Protein AF-A0A9E4IM64-F1 (afdb_monomer)

Mean predicted aligned error: 8.78 Å

Structure (mmCIF, N/CA/C/O backbone):
data_AF-A0A9E4IM64-F1
#
_entry.id   AF-A0A9E4IM64-F1
#
loop_
_atom_site.group_PDB
_atom_site.id
_atom_site.type_symbol
_atom_site.label_atom_id
_atom_site.label_alt_id
_atom_site.label_comp_id
_atom_site.label_asym_id
_atom_site.label_entity_id
_atom_site.label_seq_id
_atom_site.pdbx_PDB_ins_code
_atom_site.Cartn_x
_atom_site.Cartn_y
_atom_site.Cartn_z
_atom_site.occupancy
_atom_site.B_iso_or_equiv
_atom_site.auth_seq_id
_atom_site.auth_comp_id
_atom_site.auth_asym_id
_atom_site.auth_atom_id
_atom_site.pdbx_PDB_model_num
ATOM 1 N N . SER A 1 1 ? 4.436 10.855 -19.119 1.00 51.12 1 SER A N 1
ATOM 2 C CA . SER A 1 1 ? 3.684 11.182 -17.888 1.00 51.12 1 SER A CA 1
ATOM 3 C C . SER A 1 1 ? 2.720 10.049 -17.574 1.00 51.12 1 SER A C 1
ATOM 5 O O . SER A 1 1 ? 1.922 9.712 -18.440 1.00 51.12 1 SER A O 1
ATOM 7 N N . VAL A 1 2 ? 2.860 9.403 -16.414 1.00 60.47 2 VAL A N 1
ATOM 8 C CA . VAL A 1 2 ? 2.026 8.272 -15.949 1.00 60.47 2 VAL A CA 1
ATOM 9 C C . VAL A 1 2 ? 0.592 8.733 -15.660 1.00 60.47 2 VAL A C 1
ATOM 11 O O . VAL A 1 2 ? 0.391 9.881 -15.260 1.00 60.47 2 VAL A O 1
ATOM 14 N N . ASP A 1 3 ? -0.397 7.858 -15.875 1.00 62.19 3 ASP A N 1
ATOM 15 C CA . ASP A 1 3 ? -1.808 8.164 -15.617 1.00 62.19 3 ASP A CA 1
ATOM 16 C C . ASP A 1 3 ? -2.026 8.452 -14.136 1.00 62.19 3 ASP A C 1
ATOM 18 O O . ASP A 1 3 ? -1.949 7.570 -13.280 1.00 62.19 3 ASP A O 1
ATOM 22 N N . ARG A 1 4 ? -2.291 9.717 -13.818 1.00 58.44 4 ARG A N 1
ATOM 23 C CA . ARG A 1 4 ? -2.541 10.124 -12.442 1.00 58.44 4 ARG A CA 1
ATOM 24 C C . ARG A 1 4 ? -3.979 9.767 -12.049 1.00 58.44 4 ARG A C 1
ATOM 26 O O . ARG A 1 4 ? -4.926 9.910 -12.829 1.00 58.44 4 ARG A O 1
ATOM 33 N N . ASN A 1 5 ? -4.149 9.312 -10.811 1.00 57.41 5 ASN A N 1
ATOM 34 C CA . ASN A 1 5 ? -5.466 9.027 -10.229 1.00 57.41 5 ASN A CA 1
ATOM 35 C C . ASN A 1 5 ? -6.180 10.281 -9.693 1.00 57.41 5 ASN A C 1
ATOM 37 O O . ASN A 1 5 ? -7.335 10.195 -9.286 1.00 57.41 5 ASN A O 1
ATOM 41 N N . ASP A 1 6 ? -5.523 11.445 -9.719 1.00 52.38 6 ASP A N 1
ATOM 42 C CA . ASP A 1 6 ? -6.048 12.730 -9.236 1.00 52.38 6 ASP A CA 1
ATOM 43 C C . ASP A 1 6 ? -6.967 13.445 -10.234 1.00 52.38 6 ASP A C 1
ATOM 45 O O . ASP A 1 6 ? -7.518 14.501 -9.921 1.00 52.38 6 ASP A O 1
ATOM 49 N N . VAL A 1 7 ? -7.184 12.864 -11.415 1.00 48.41 7 VAL A N 1
ATOM 50 C CA . VAL A 1 7 ? -8.073 13.429 -12.430 1.00 48.41 7 VAL A CA 1
ATOM 51 C C . VAL A 1 7 ? -9.535 13.138 -12.072 1.00 48.41 7 VAL A C 1
ATOM 53 O O . VAL A 1 7 ? -10.231 12.346 -12.706 1.00 48.41 7 VAL A O 1
ATOM 56 N N . VAL A 1 8 ? -10.008 13.787 -11.009 1.00 45.78 8 VAL A N 1
ATOM 57 C CA . VAL A 1 8 ? -11.424 13.872 -10.656 1.00 45.78 8 VAL A CA 1
ATOM 58 C C . VAL A 1 8 ? -12.091 14.798 -11.673 1.00 45.78 8 VAL A C 1
ATOM 60 O O . VAL A 1 8 ? -11.890 16.008 -11.644 1.00 45.78 8 VAL A O 1
ATOM 63 N N . GLY A 1 9 ? -12.876 14.229 -12.591 1.00 47.03 9 GLY A N 1
ATOM 64 C CA . GLY A 1 9 ? -13.734 14.993 -13.506 1.00 47.03 9 GLY A CA 1
ATOM 65 C C . GLY A 1 9 ? -13.312 15.056 -14.979 1.00 47.03 9 GLY A C 1
ATOM 66 O O . GLY A 1 9 ? -14.052 15.651 -15.752 1.00 47.03 9 GLY A O 1
ATOM 67 N N . ALA A 1 10 ? -12.208 14.424 -15.401 1.00 51.12 10 ALA A N 1
ATOM 68 C CA . ALA A 1 10 ? -11.881 14.257 -16.835 1.00 51.12 10 ALA A CA 1
ATOM 69 C C . ALA A 1 10 ? -12.178 12.841 -17.365 1.00 51.12 10 ALA A C 1
ATOM 71 O O . ALA A 1 10 ? -11.603 12.394 -18.355 1.00 51.12 10 ALA A O 1
ATOM 72 N N . CYS A 1 11 ? -13.052 12.114 -16.673 1.00 58.81 11 CYS A N 1
ATOM 73 C CA . CYS A 1 11 ? -13.560 10.830 -17.129 1.00 58.81 11 CYS A CA 1
ATOM 7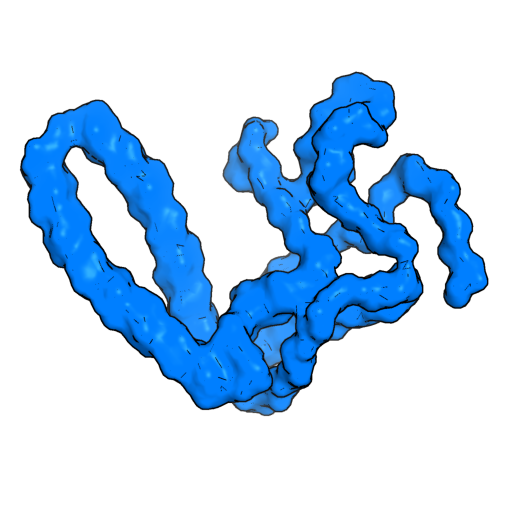4 C C . CYS A 1 11 ? -14.663 11.108 -18.144 1.00 58.81 11 CYS A C 1
ATOM 76 O O . CYS A 1 11 ? -15.688 11.698 -17.801 1.00 58.81 11 CYS A O 1
ATOM 78 N N . ASP A 1 12 ? -14.398 10.770 -19.400 1.00 45.72 12 ASP A N 1
ATOM 7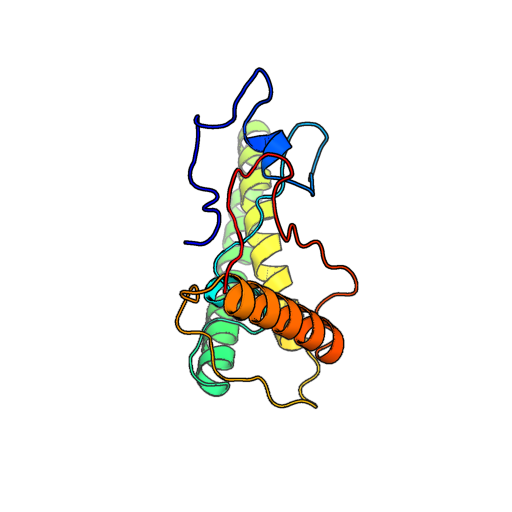9 C CA . ASP A 1 12 ? -15.296 11.076 -20.504 1.00 45.72 12 ASP A CA 1
ATOM 80 C C . ASP A 1 12 ? -16.567 10.206 -20.451 1.00 45.72 12 ASP A C 1
ATOM 82 O O . ASP A 1 12 ? -16.531 9.048 -20.035 1.00 45.72 12 ASP A O 1
ATOM 86 N N . HIS A 1 13 ? -17.692 10.785 -20.873 1.00 46.22 13 HIS A N 1
ATOM 87 C CA . HIS A 1 13 ? -18.990 10.138 -21.109 1.00 46.22 13 HIS A CA 1
ATOM 88 C C . HIS A 1 13 ? -19.566 9.216 -20.002 1.00 46.22 13 HIS A C 1
ATOM 90 O O . HIS A 1 13 ? -19.565 7.992 -20.103 1.00 46.22 13 HIS A O 1
ATOM 96 N N . GLY A 1 14 ? -20.224 9.806 -18.996 1.00 48.97 14 GLY A N 1
ATOM 97 C CA . GLY A 1 14 ? -21.342 9.160 -18.278 1.00 48.97 14 GLY A CA 1
ATOM 98 C C . GLY A 1 14 ? -21.004 8.113 -17.205 1.00 48.97 14 GLY A C 1
ATOM 99 O O . GLY A 1 14 ? -21.913 7.686 -16.493 1.00 48.97 14 GLY A O 1
ATOM 100 N N . TYR A 1 15 ? -19.733 7.748 -17.023 1.00 55.41 15 TYR A N 1
ATOM 101 C CA . TYR A 1 15 ? -19.276 6.896 -15.920 1.00 55.41 15 TYR A CA 1
ATOM 102 C C . TYR A 1 15 ? -18.542 7.719 -14.855 1.00 55.41 15 TYR A C 1
ATOM 104 O O . TYR A 1 15 ? -17.727 8.586 -15.163 1.00 55.41 15 TYR A O 1
ATOM 112 N N . ALA A 1 16 ? -18.809 7.449 -13.572 1.00 66.44 16 ALA A N 1
ATOM 113 C CA . ALA A 1 16 ? -18.054 8.086 -12.494 1.00 66.44 16 ALA A CA 1
ATOM 114 C C . ALA A 1 16 ? -16.581 7.644 -12.555 1.00 66.44 16 ALA A C 1
ATOM 116 O O . ALA A 1 16 ? -16.308 6.457 -12.730 1.00 66.44 16 ALA A O 1
ATOM 117 N N . CYS A 1 17 ? -15.636 8.568 -12.334 1.00 68.62 17 CYS A N 1
ATOM 118 C CA . CYS A 1 17 ? -14.191 8.289 -12.353 1.00 68.62 17 CYS A CA 1
ATOM 119 C C . CYS A 1 17 ? -13.755 7.109 -11.476 1.00 68.62 17 CYS A C 1
ATOM 121 O O . CYS A 1 17 ? -12.757 6.455 -11.764 1.00 68.62 17 CYS A O 1
ATOM 123 N N . ALA A 1 18 ? -14.530 6.800 -10.436 1.00 69.88 18 ALA A N 1
ATOM 124 C CA . ALA A 1 18 ? -14.343 5.603 -9.633 1.00 69.88 18 ALA A CA 1
ATOM 125 C C . ALA A 1 18 ? -14.339 4.314 -10.478 1.00 69.88 18 ALA A C 1
ATOM 127 O O . ALA A 1 18 ? -13.469 3.477 -10.274 1.00 69.88 18 ALA A O 1
ATOM 128 N N . TYR A 1 19 ? -15.247 4.170 -11.449 1.00 74.88 19 TYR A N 1
ATOM 129 C CA . TYR A 1 19 ? -15.379 2.963 -12.277 1.00 74.88 19 TYR A CA 1
ATOM 130 C C . TYR A 1 19 ? -14.310 2.847 -13.360 1.00 74.88 19 TYR A C 1
ATOM 132 O O . TYR A 1 19 ? -13.902 1.740 -13.688 1.00 74.88 19 TYR A O 1
ATOM 140 N N . MET A 1 20 ? -13.822 3.972 -13.885 1.00 74.69 20 MET A N 1
ATOM 141 C CA . MET A 1 20 ? -12.735 3.957 -14.868 1.00 74.69 20 MET A CA 1
ATOM 142 C C . MET A 1 20 ? -11.364 3.718 -14.231 1.00 74.69 20 MET A C 1
ATOM 144 O O . MET A 1 20 ? -10.488 3.148 -14.872 1.00 74.69 20 MET A O 1
ATOM 148 N N . ASN A 1 21 ? -11.176 4.139 -12.977 1.00 74.94 21 ASN A N 1
ATOM 149 C CA . ASN A 1 21 ? -9.862 4.134 -12.326 1.00 74.94 21 ASN A CA 1
ATOM 150 C C . ASN A 1 21 ? -9.693 2.999 -11.303 1.00 74.94 21 ASN A C 1
ATOM 152 O O . ASN A 1 21 ? -8.605 2.843 -10.751 1.00 74.94 21 ASN A O 1
ATOM 156 N N . SER A 1 22 ? -10.744 2.216 -11.028 1.00 79.56 22 SER A N 1
ATOM 157 C CA . SER A 1 22 ? -10.722 1.179 -9.986 1.00 79.56 22 SER A CA 1
ATOM 158 C C . SER A 1 22 ? -11.076 -0.195 -10.542 1.00 79.56 22 SER A C 1
ATOM 160 O O . SER A 1 22 ? -12.206 -0.438 -10.960 1.00 79.56 22 SER A O 1
ATOM 162 N N . LEU A 1 23 ? -10.120 -1.123 -10.463 1.00 84.94 23 LEU A N 1
ATOM 163 C CA . LEU A 1 23 ? -10.346 -2.548 -10.741 1.00 84.94 23 LEU A CA 1
ATOM 164 C C . LEU A 1 23 ? -10.921 -3.301 -9.534 1.00 84.94 23 LEU A C 1
ATOM 166 O O . LEU A 1 23 ? -11.539 -4.350 -9.690 1.00 84.94 23 LEU A O 1
ATOM 170 N N . SER A 1 24 ? -10.694 -2.791 -8.323 1.00 88.00 24 SER A N 1
ATOM 171 C CA . SER A 1 24 ? -11.009 -3.483 -7.074 1.00 88.00 24 SER A CA 1
ATOM 172 C C . SER A 1 24 ? -11.989 -2.675 -6.234 1.00 88.00 24 SER A C 1
ATOM 174 O O . SER A 1 24 ? -11.902 -1.452 -6.161 1.00 88.00 24 SER A O 1
ATOM 176 N N . TRP A 1 25 ? -12.922 -3.369 -5.584 1.00 89.12 25 TRP A N 1
ATOM 177 C CA . TRP A 1 25 ? -14.026 -2.769 -4.839 1.00 89.12 25 TRP A CA 1
ATOM 178 C C . TRP A 1 25 ? -14.213 -3.506 -3.514 1.00 89.12 25 TRP A C 1
ATOM 180 O O . TRP A 1 25 ? -14.284 -4.734 -3.489 1.00 89.12 25 TRP A O 1
ATOM 190 N N . LYS A 1 26 ? -14.276 -2.762 -2.405 1.00 84.81 26 LYS A N 1
ATOM 191 C CA . LYS A 1 26 ? -14.532 -3.325 -1.068 1.00 84.81 26 LYS A CA 1
ATOM 192 C C . LYS A 1 26 ? -16.000 -3.717 -0.922 1.00 84.81 26 LYS A C 1
ATOM 194 O O . LYS A 1 26 ? -16.319 -4.731 -0.311 1.00 84.81 26 LYS A O 1
ATOM 199 N N . THR A 1 27 ? -16.885 -2.900 -1.482 1.00 87.00 27 THR A N 1
ATOM 200 C CA . THR A 1 27 ? -18.328 -3.142 -1.585 1.00 87.00 27 THR A CA 1
ATOM 201 C C . THR A 1 27 ? -18.793 -2.699 -2.974 1.00 87.00 27 THR A C 1
ATOM 203 O O . THR A 1 27 ? -18.049 -1.981 -3.645 1.00 87.00 27 THR A O 1
ATOM 206 N N . PRO A 1 28 ? -20.023 -3.032 -3.408 1.00 83.56 28 PRO A N 1
ATOM 207 C CA . PRO A 1 28 ? -20.546 -2.588 -4.704 1.00 83.56 28 PRO A CA 1
ATOM 208 C C . PRO A 1 28 ? -20.519 -1.067 -4.929 1.00 83.56 28 PRO A C 1
ATOM 210 O O . PRO A 1 28 ? -20.629 -0.618 -6.063 1.00 83.56 28 PRO A O 1
ATOM 213 N N . THR A 1 29 ? -20.393 -0.273 -3.862 1.00 83.12 29 THR A N 1
ATOM 214 C CA . THR A 1 29 ? -20.395 1.195 -3.905 1.00 83.12 29 THR A CA 1
ATOM 215 C C . THR A 1 29 ? -19.117 1.828 -3.352 1.00 83.12 29 THR A C 1
ATOM 217 O O . THR A 1 29 ? -19.008 3.052 -3.347 1.00 83.12 29 THR A O 1
ATOM 220 N N . MET A 1 30 ? -18.143 1.031 -2.897 1.00 80.81 30 MET A N 1
ATOM 221 C CA . MET A 1 30 ? -16.904 1.521 -2.290 1.00 80.81 30 MET A CA 1
ATOM 222 C C . MET A 1 30 ? -15.680 1.012 -3.069 1.00 80.81 30 MET A C 1
ATOM 224 O O . MET A 1 30 ? -15.270 -0.138 -2.865 1.00 80.81 30 MET A O 1
ATOM 228 N N . PRO A 1 31 ? -15.089 1.840 -3.952 1.00 85.25 31 PRO A N 1
ATOM 229 C CA . PRO A 1 31 ? -13.898 1.461 -4.704 1.00 85.25 31 PRO A CA 1
ATOM 230 C C . PRO A 1 31 ? -12.676 1.373 -3.785 1.00 85.25 31 PRO A C 1
ATOM 232 O O . PRO A 1 31 ? -12.569 2.100 -2.795 1.00 85.25 31 PRO A O 1
ATOM 235 N N . LEU A 1 32 ? -11.736 0.496 -4.132 1.00 84.19 32 LEU A N 1
ATOM 236 C CA . LEU A 1 32 ? -10.397 0.473 -3.552 1.00 84.19 32 LEU A CA 1
ATOM 237 C C . LEU A 1 32 ? -9.457 1.237 -4.494 1.00 84.19 32 LEU A C 1
ATOM 239 O O . LEU A 1 32 ? -9.225 0.767 -5.611 1.00 84.19 32 LEU A O 1
ATOM 243 N N . PRO A 1 33 ? -8.929 2.404 -4.081 1.00 81.94 33 PRO A N 1
ATOM 244 C CA . PRO A 1 33 ? -8.066 3.199 -4.941 1.00 81.94 33 PRO A CA 1
ATOM 245 C C . PRO A 1 33 ? -6.760 2.452 -5.225 1.00 81.94 33 PRO A C 1
ATOM 247 O O . PRO A 1 33 ? -6.134 1.898 -4.319 1.00 81.94 33 PRO A O 1
ATOM 250 N N . ALA A 1 34 ? -6.351 2.446 -6.492 1.00 84.69 34 ALA A N 1
ATOM 251 C CA . ALA A 1 34 ? -5.048 1.934 -6.891 1.00 84.69 34 ALA A CA 1
ATOM 252 C C . ALA A 1 34 ? -3.941 2.926 -6.501 1.00 84.69 34 ALA A C 1
ATOM 254 O O . ALA A 1 34 ? -4.121 4.142 -6.605 1.00 84.69 34 ALA A O 1
ATOM 255 N N . GLU A 1 35 ? -2.785 2.402 -6.097 1.00 87.44 35 GLU A N 1
ATOM 256 C CA . GLU A 1 35 ? -1.581 3.201 -5.875 1.00 87.44 35 GLU A CA 1
ATOM 257 C C . GLU A 1 35 ? -0.765 3.260 -7.171 1.00 87.44 35 GLU A C 1
ATOM 259 O O . GLU A 1 35 ? -0.419 2.222 -7.735 1.00 87.44 35 GLU A O 1
ATOM 264 N N . THR A 1 36 ? -0.483 4.473 -7.646 1.00 85.75 36 THR A N 1
ATOM 265 C CA . THR A 1 36 ? 0.230 4.730 -8.910 1.00 85.75 36 THR A CA 1
ATOM 266 C C . THR A 1 36 ? 1.668 5.174 -8.691 1.00 85.75 36 THR A C 1
ATOM 268 O O . THR A 1 36 ? 2.414 5.308 -9.653 1.00 85.75 36 THR A O 1
ATOM 271 N N . ASN A 1 37 ? 2.071 5.467 -7.455 1.00 89.06 37 ASN A N 1
ATOM 272 C CA . ASN A 1 37 ? 3.441 5.829 -7.142 1.00 89.06 37 ASN A CA 1
ATOM 273 C C . ASN A 1 37 ? 4.219 4.585 -6.678 1.00 89.06 37 ASN A C 1
ATOM 275 O O . ASN A 1 37 ? 3.962 4.094 -5.573 1.00 89.06 37 ASN A O 1
ATOM 279 N N . PRO A 1 38 ? 5.212 4.102 -7.452 1.00 91.06 38 PRO A N 1
ATOM 280 C CA . PRO A 1 38 ? 5.998 2.924 -7.088 1.00 91.06 38 PRO A CA 1
ATOM 281 C C . PRO A 1 38 ? 6.666 3.041 -5.714 1.00 91.06 38 PRO A C 1
ATOM 2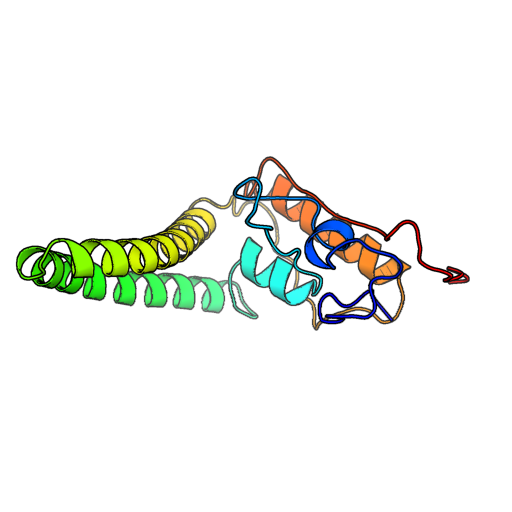83 O O . PRO A 1 38 ? 6.794 2.047 -5.002 1.00 91.06 38 PRO A O 1
ATOM 286 N N . ARG A 1 39 ? 7.028 4.261 -5.292 1.00 90.31 39 ARG A N 1
ATOM 287 C CA . ARG A 1 39 ? 7.566 4.517 -3.952 1.00 90.31 39 ARG A CA 1
ATOM 288 C C . ARG A 1 39 ? 6.570 4.138 -2.857 1.00 90.31 39 ARG A C 1
ATOM 290 O O . ARG A 1 39 ? 6.940 3.448 -1.914 1.00 90.31 39 ARG A O 1
ATOM 297 N N . PHE A 1 40 ? 5.317 4.569 -2.975 1.00 89.69 40 PHE A N 1
ATOM 298 C CA . PHE A 1 40 ? 4.293 4.265 -1.972 1.00 89.69 40 PHE A CA 1
ATOM 299 C C . PHE A 1 40 ? 3.885 2.793 -2.008 1.00 89.69 40 PHE A C 1
ATOM 301 O O . PHE A 1 40 ? 3.614 2.208 -0.960 1.00 89.69 40 PHE A O 1
ATOM 308 N N . VAL A 1 41 ? 3.914 2.156 -3.184 1.00 90.81 41 VAL A N 1
ATOM 309 C CA . VAL A 1 41 ? 3.762 0.697 -3.286 1.00 90.81 41 VAL A CA 1
ATOM 310 C C . VAL A 1 41 ? 4.871 -0.007 -2.508 1.00 90.81 41 VAL A C 1
ATOM 312 O O . VAL A 1 41 ? 4.568 -0.857 -1.673 1.00 90.81 41 VAL A O 1
ATOM 315 N N . PHE A 1 42 ? 6.132 0.375 -2.727 1.00 89.94 42 PHE A N 1
ATOM 316 C CA . PHE A 1 42 ? 7.279 -0.182 -2.012 1.00 89.94 42 PHE A CA 1
ATOM 317 C C . PHE A 1 42 ? 7.147 0.008 -0.495 1.00 89.94 42 PHE A C 1
ATOM 319 O O . PHE A 1 42 ? 7.243 -0.960 0.252 1.00 89.94 42 PHE A O 1
ATOM 326 N N . GLU A 1 43 ? 6.855 1.226 -0.034 1.00 87.69 43 GLU A N 1
ATOM 327 C CA . GLU A 1 43 ? 6.692 1.530 1.396 1.00 87.69 43 GLU A CA 1
ATOM 328 C C . GLU A 1 43 ? 5.525 0.750 2.026 1.00 87.69 43 GLU A C 1
ATOM 330 O O . GLU A 1 43 ? 5.573 0.378 3.200 1.00 87.69 43 GLU A O 1
ATOM 335 N N . ARG A 1 44 ? 4.473 0.453 1.255 1.00 86.69 44 ARG A N 1
ATOM 336 C CA . ARG A 1 44 ? 3.354 -0.376 1.716 1.00 86.69 44 ARG A CA 1
ATOM 337 C C . ARG A 1 44 ? 3.710 -1.858 1.811 1.00 86.69 44 ARG A C 1
ATOM 339 O O . ARG A 1 44 ? 3.152 -2.539 2.669 1.00 86.69 44 ARG A O 1
ATOM 346 N N . LEU A 1 45 ? 4.568 -2.352 0.919 1.00 85.62 45 LEU A N 1
ATOM 347 C CA . LEU A 1 45 ? 5.003 -3.748 0.884 1.00 85.62 45 LEU A CA 1
ATOM 348 C C . LEU A 1 45 ? 6.074 -4.031 1.941 1.00 85.62 45 LEU A C 1
ATOM 350 O O . LEU A 1 45 ? 5.933 -4.981 2.701 1.00 85.62 45 LEU A O 1
ATOM 354 N N . PHE A 1 46 ? 7.109 -3.195 2.007 1.00 83.56 46 PHE A N 1
ATOM 355 C CA . PHE A 1 46 ? 8.317 -3.462 2.791 1.00 83.56 46 PHE A CA 1
ATOM 356 C C . PHE A 1 46 ? 8.456 -2.579 4.035 1.00 83.56 46 PHE A C 1
ATOM 358 O O . PHE A 1 46 ? 9.329 -2.832 4.859 1.00 83.56 46 PHE A O 1
ATOM 365 N N . GLY A 1 47 ? 7.606 -1.564 4.195 1.00 83.12 47 GLY A N 1
ATOM 366 C CA . GLY A 1 47 ? 7.692 -0.585 5.278 1.00 83.12 47 GLY A CA 1
ATOM 367 C C . GLY A 1 47 ? 8.394 0.706 4.859 1.00 83.12 47 GLY A C 1
ATOM 368 O O . GLY A 1 47 ? 9.060 0.792 3.825 1.00 83.12 47 GLY A O 1
ATOM 369 N N . THR A 1 48 ? 8.229 1.747 5.670 1.00 81.88 48 THR A N 1
ATOM 370 C CA . THR A 1 48 ? 8.815 3.067 5.421 1.00 81.88 48 THR A CA 1
ATOM 371 C C . THR A 1 48 ? 10.269 3.090 5.868 1.00 81.88 48 THR A C 1
ATOM 373 O O . THR A 1 48 ? 10.586 2.741 7.004 1.00 81.88 48 THR A O 1
ATOM 376 N N . GLY A 1 49 ? 11.174 3.511 4.986 1.00 79.38 49 GLY A N 1
ATOM 377 C CA . GLY A 1 49 ? 12.577 3.700 5.333 1.00 79.38 49 GLY A CA 1
ATOM 378 C C . GLY A 1 49 ? 13.594 3.384 4.284 1.00 79.38 49 GLY A C 1
ATOM 379 O O . GLY A 1 49 ? 13.365 2.536 3.420 1.00 79.38 49 GLY A O 1
ATOM 380 N N . ASP A 1 50 ? 14.725 4.065 4.417 1.00 75.94 50 ASP A N 1
ATOM 381 C CA . ASP A 1 50 ? 15.809 3.970 3.453 1.00 75.94 50 ASP A CA 1
ATOM 382 C C . ASP A 1 50 ? 16.642 2.720 3.728 1.00 75.94 50 ASP A C 1
ATOM 384 O O . ASP A 1 50 ? 17.000 2.000 2.798 1.00 75.94 50 ASP A O 1
ATOM 388 N N . THR A 1 51 ? 16.830 2.377 5.005 1.00 79.88 51 THR A N 1
ATOM 389 C CA . THR A 1 51 ? 17.519 1.152 5.427 1.00 79.88 51 THR A CA 1
ATOM 390 C C . THR A 1 51 ? 16.565 0.145 6.071 1.00 79.88 51 THR A C 1
ATOM 392 O O . THR A 1 51 ? 15.466 0.479 6.518 1.00 79.88 51 THR A O 1
ATOM 395 N N . ALA A 1 52 ? 16.990 -1.120 6.129 1.00 77.75 52 ALA A N 1
ATOM 396 C CA . ALA A 1 52 ? 16.244 -2.165 6.828 1.00 77.75 52 ALA A CA 1
ATOM 397 C C . ALA A 1 52 ? 16.117 -1.883 8.336 1.00 77.75 52 ALA A C 1
ATOM 399 O O . ALA A 1 52 ? 15.053 -2.110 8.905 1.00 77.75 52 ALA A O 1
ATOM 400 N N . GLU A 1 53 ? 17.166 -1.334 8.955 1.00 81.81 53 GLU A N 1
ATOM 401 C CA . GLU A 1 53 ? 17.178 -0.971 10.378 1.00 81.81 53 GLU A CA 1
ATOM 402 C C . GLU A 1 53 ? 16.150 0.123 10.679 1.00 81.81 53 GLU A C 1
ATOM 404 O O . GLU A 1 53 ? 15.335 -0.016 11.586 1.00 81.81 53 GLU A O 1
ATOM 409 N N . GLU A 1 54 ? 16.109 1.185 9.870 1.00 84.56 54 GLU A N 1
ATOM 410 C CA . GLU A 1 54 ? 15.117 2.241 10.062 1.00 84.56 54 GLU A CA 1
ATOM 411 C C . GLU A 1 54 ? 13.679 1.752 9.826 1.00 84.56 54 GLU A C 1
ATOM 413 O O . GLU A 1 54 ? 12.747 2.246 10.463 1.00 84.56 54 GLU A O 1
ATOM 418 N N . ARG A 1 55 ? 13.480 0.798 8.901 1.00 82.38 55 ARG A N 1
ATOM 419 C CA . ARG A 1 55 ? 12.174 0.155 8.683 1.00 82.38 55 ARG A CA 1
ATOM 420 C C . ARG A 1 55 ? 11.729 -0.613 9.926 1.00 82.38 55 ARG A C 1
ATOM 422 O O . ARG A 1 55 ? 10.582 -0.465 10.337 1.00 82.38 55 ARG A O 1
ATOM 429 N N . GLN A 1 56 ? 12.626 -1.384 10.539 1.00 82.31 56 GLN A N 1
ATOM 430 C CA . GLN A 1 56 ? 12.338 -2.130 11.768 1.00 82.31 56 GLN A CA 1
ATOM 431 C C . GLN A 1 56 ? 12.019 -1.199 12.939 1.00 82.31 56 GLN A C 1
ATOM 433 O O . GLN A 1 56 ? 10.991 -1.380 13.586 1.00 82.31 56 GLN A O 1
ATOM 438 N N . LEU A 1 57 ? 12.827 -0.154 13.145 1.00 87.25 57 LEU A N 1
ATOM 439 C CA . LEU A 1 57 ? 12.598 0.831 14.206 1.00 87.25 57 LEU A CA 1
ATOM 440 C C . LEU A 1 57 ? 11.214 1.484 14.101 1.00 87.25 57 LEU A C 1
ATOM 442 O O . LEU A 1 57 ? 10.525 1.633 15.107 1.00 87.25 57 LEU A O 1
ATOM 446 N N . ARG A 1 58 ? 10.769 1.824 12.884 1.00 86.38 58 ARG A N 1
ATOM 447 C CA . ARG A 1 58 ? 9.425 2.384 12.677 1.00 86.38 58 ARG A CA 1
ATOM 448 C C . ARG A 1 58 ? 8.309 1.389 12.968 1.00 86.38 58 ARG A C 1
ATOM 450 O O . ARG A 1 58 ? 7.309 1.768 13.564 1.00 86.38 58 ARG A O 1
ATOM 457 N N . VAL A 1 59 ? 8.478 0.120 12.596 1.00 85.56 59 VAL A N 1
ATOM 458 C CA . VAL A 1 59 ? 7.499 -0.931 12.925 1.00 85.56 59 VAL A CA 1
ATOM 459 C C . VAL A 1 59 ? 7.372 -1.113 14.443 1.00 85.56 59 VAL A C 1
ATOM 461 O O . VAL A 1 59 ? 6.264 -1.284 14.952 1.00 85.56 59 VAL A O 1
ATOM 464 N N . GLU A 1 60 ? 8.485 -1.051 15.175 1.00 88.00 60 GLU A N 1
ATOM 465 C CA . GLU A 1 60 ? 8.492 -1.128 16.640 1.00 88.00 60 GLU A CA 1
ATOM 466 C C . GLU A 1 60 ? 7.822 0.087 17.297 1.00 88.00 60 GLU A C 1
ATOM 468 O O . GLU A 1 60 ? 7.031 -0.074 18.231 1.00 88.00 60 GLU A O 1
ATOM 473 N N . GLU A 1 61 ? 8.095 1.293 16.793 1.00 89.44 61 GLU A N 1
ATOM 474 C CA . GLU A 1 61 ? 7.461 2.530 17.254 1.00 89.44 61 GLU A CA 1
ATOM 475 C C . GLU A 1 61 ? 5.939 2.491 17.036 1.00 89.44 61 GLU A C 1
ATOM 477 O O . GLU A 1 61 ? 5.176 2.694 17.986 1.00 89.44 61 GLU A O 1
ATOM 482 N N . ASP A 1 62 ? 5.495 2.142 15.823 1.00 87.31 62 ASP A N 1
ATOM 483 C CA . ASP A 1 62 ? 4.075 2.025 15.476 1.00 87.31 62 ASP A CA 1
ATOM 484 C C . ASP A 1 62 ? 3.358 1.012 16.386 1.00 87.31 62 ASP A C 1
ATOM 486 O O . ASP A 1 62 ? 2.251 1.276 16.865 1.00 87.31 62 ASP A O 1
ATOM 490 N N . ARG A 1 63 ? 3.993 -0.130 16.691 1.00 87.25 63 ARG A N 1
ATOM 491 C CA . ARG A 1 63 ? 3.439 -1.129 17.622 1.00 87.25 63 ARG A CA 1
ATOM 492 C C . ARG A 1 63 ? 3.260 -0.563 19.026 1.00 87.25 63 ARG A C 1
ATOM 494 O O . ARG A 1 63 ? 2.186 -0.706 19.604 1.00 87.25 63 ARG A O 1
ATOM 501 N N . SER A 1 64 ? 4.288 0.091 19.561 1.00 89.00 64 SER A N 1
ATOM 502 C CA . SER A 1 64 ? 4.252 0.676 20.906 1.00 89.00 64 SER A CA 1
ATOM 503 C C . SER A 1 64 ? 3.114 1.695 21.051 1.00 89.00 64 SER A C 1
ATOM 505 O O . SER A 1 64 ? 2.385 1.699 22.049 1.00 89.00 64 SER A O 1
ATOM 507 N N . ILE A 1 65 ? 2.902 2.516 20.016 1.00 89.38 65 ILE A N 1
ATOM 508 C CA . ILE A 1 65 ? 1.797 3.479 19.961 1.00 89.38 65 ILE A CA 1
ATOM 509 C C . ILE A 1 65 ? 0.442 2.753 19.979 1.00 89.38 65 ILE A C 1
ATOM 511 O O . ILE A 1 65 ? -0.434 3.107 20.774 1.00 89.38 65 ILE A O 1
ATOM 515 N N . LEU A 1 66 ? 0.260 1.724 19.146 1.00 88.50 66 LEU A N 1
ATOM 516 C CA . LEU A 1 66 ? -0.995 0.965 19.072 1.00 88.50 66 LEU A CA 1
ATOM 517 C C . LEU A 1 66 ? -1.315 0.207 20.369 1.00 88.50 66 LEU A C 1
ATOM 519 O O . LEU A 1 66 ? -2.472 0.191 20.802 1.00 88.50 66 LEU A O 1
ATOM 523 N N . ASP A 1 67 ? -0.307 -0.351 21.037 1.00 85.69 67 ASP A N 1
ATOM 524 C CA . ASP A 1 67 ? -0.464 -1.011 22.337 1.00 85.69 67 ASP A CA 1
ATOM 525 C C . ASP A 1 67 ? -0.933 -0.021 23.420 1.00 85.69 67 ASP A C 1
ATOM 527 O O . ASP A 1 67 ? -1.777 -0.342 24.269 1.00 85.69 67 ASP A O 1
ATOM 531 N N . GLY A 1 68 ? -0.424 1.216 23.374 1.00 85.50 68 GLY A N 1
ATOM 532 C CA . GLY A 1 68 ? -0.887 2.319 24.214 1.00 85.50 68 GLY A CA 1
ATOM 533 C C . GLY A 1 68 ? -2.362 2.648 23.973 1.00 85.50 68 GLY A C 1
ATOM 534 O O . GLY A 1 68 ? -3.167 2.626 24.910 1.00 85.50 68 GLY A O 1
ATOM 535 N N . LEU A 1 69 ? -2.727 2.872 22.708 1.00 87.88 69 LEU A N 1
ATOM 536 C CA . LEU A 1 69 ? -4.075 3.275 22.301 1.00 87.88 69 LEU A CA 1
ATOM 537 C C . LEU A 1 69 ? -5.131 2.198 22.569 1.00 87.88 69 LEU A C 1
ATOM 539 O O . LEU A 1 69 ? -6.253 2.519 22.959 1.00 87.88 69 LEU A O 1
ATOM 543 N N . THR A 1 70 ? -4.790 0.917 22.415 1.00 84.69 70 THR A N 1
ATOM 544 C CA . THR A 1 70 ? -5.741 -0.195 22.585 1.00 84.69 70 THR A CA 1
ATOM 545 C C . THR A 1 70 ? -6.390 -0.192 23.973 1.00 84.69 70 THR A C 1
ATOM 547 O O . THR A 1 70 ? -7.603 -0.391 24.103 1.00 84.69 70 THR A O 1
ATOM 550 N N . ARG A 1 71 ? -5.613 0.099 25.025 1.00 82.69 71 ARG A N 1
ATOM 551 C CA . ARG A 1 71 ? -6.129 0.184 26.403 1.00 82.69 71 ARG A CA 1
ATOM 552 C C . ARG A 1 71 ? -7.079 1.364 26.594 1.00 82.69 71 ARG A C 1
ATOM 554 O O . ARG A 1 71 ? -8.119 1.219 27.240 1.00 82.69 71 ARG A O 1
ATOM 561 N N . GLU A 1 72 ? -6.748 2.515 26.019 1.00 87.56 72 GLU A N 1
ATOM 562 C CA . GLU A 1 72 ? -7.566 3.728 26.107 1.00 87.56 72 GLU A CA 1
ATOM 563 C C . GLU A 1 72 ? -8.885 3.580 25.343 1.00 87.56 72 GLU A C 1
ATOM 565 O O . GLU A 1 72 ? -9.952 3.925 25.855 1.00 87.56 72 GLU A O 1
ATOM 570 N N . ILE A 1 73 ? -8.831 2.980 24.154 1.00 88.25 73 ILE A N 1
ATOM 571 C CA . ILE A 1 73 ? -9.996 2.678 23.320 1.00 88.25 73 ILE A CA 1
ATOM 572 C C . ILE A 1 73 ? -10.951 1.730 24.047 1.00 88.25 73 ILE A C 1
ATOM 574 O O . ILE A 1 73 ? -12.163 1.961 24.043 1.00 88.25 73 IL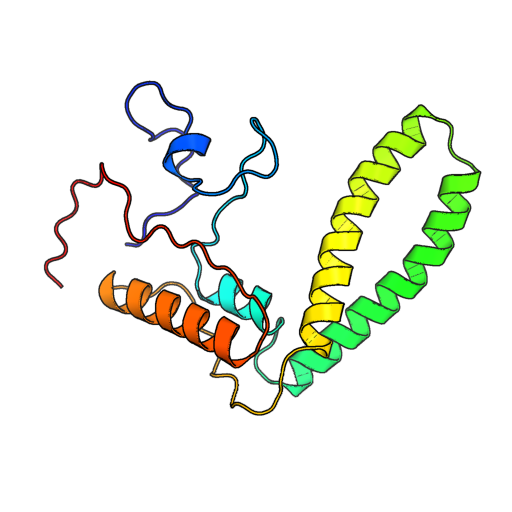E A O 1
ATOM 578 N N . ALA A 1 74 ? -10.435 0.681 24.696 1.00 85.69 74 ALA A N 1
ATOM 579 C CA . ALA A 1 74 ? -11.259 -0.253 25.460 1.00 85.69 74 ALA A CA 1
ATOM 580 C C . ALA A 1 74 ? -12.003 0.458 26.606 1.00 85.69 74 ALA A C 1
ATOM 582 O O . ALA A 1 74 ? -13.213 0.274 26.782 1.00 85.69 74 ALA A O 1
ATOM 583 N N . ALA A 1 75 ? -11.305 1.331 27.341 1.00 89.00 75 ALA A N 1
ATOM 584 C CA . ALA A 1 75 ? -11.904 2.141 28.395 1.00 89.00 75 ALA A CA 1
ATOM 585 C C . ALA A 1 75 ? -12.963 3.113 27.844 1.00 89.00 75 ALA A C 1
ATOM 587 O O . ALA A 1 75 ? -14.057 3.215 28.406 1.00 89.00 75 ALA A O 1
ATOM 588 N N . LEU A 1 76 ? -12.686 3.787 26.724 1.00 88.94 76 LEU A N 1
ATOM 589 C CA . LEU A 1 76 ? -13.613 4.722 26.086 1.00 88.94 76 LEU A CA 1
ATOM 590 C C . LEU A 1 76 ? -14.873 4.015 25.564 1.00 88.94 76 LEU A C 1
ATOM 592 O O . LEU A 1 76 ? -15.985 4.451 25.853 1.00 88.94 76 LEU A O 1
ATOM 596 N N . SER A 1 77 ? -14.718 2.884 24.872 1.00 88.12 77 SER A N 1
ATOM 597 C CA . SER A 1 77 ? -15.828 2.091 24.327 1.00 88.12 77 SER A CA 1
ATOM 598 C C . SER A 1 77 ? -16.833 1.669 25.408 1.00 88.12 77 SER A C 1
ATOM 600 O O . SER A 1 77 ? -18.051 1.710 25.193 1.00 88.12 77 SER A O 1
ATOM 602 N N . SER A 1 78 ? -16.348 1.356 26.618 1.00 88.25 78 SER A N 1
ATOM 603 C CA . SER A 1 78 ? -17.206 1.007 27.759 1.00 88.25 78 SER A CA 1
ATOM 604 C C . SER A 1 78 ? -18.121 2.156 28.214 1.00 88.25 78 SER A C 1
ATOM 606 O O . SER A 1 78 ? -19.215 1.898 28.713 1.00 88.25 78 SER A O 1
ATOM 608 N N . ARG A 1 79 ? -17.716 3.413 27.979 1.00 90.81 79 ARG A N 1
ATOM 609 C CA . ARG A 1 79 ? -18.408 4.633 28.429 1.00 90.81 79 ARG A CA 1
ATOM 610 C C . ARG A 1 79 ? -19.320 5.261 27.371 1.00 90.81 79 ARG A C 1
ATOM 612 O O . ARG A 1 79 ? -20.133 6.112 27.719 1.00 90.81 79 ARG A O 1
ATOM 619 N N . LEU A 1 80 ? -19.177 4.880 26.102 1.00 90.88 80 LEU A N 1
ATOM 620 C CA . LEU A 1 80 ? -19.936 5.453 24.987 1.00 90.88 80 LEU A CA 1
ATOM 621 C C . LEU A 1 80 ? -21.323 4.815 24.810 1.00 90.88 80 LEU A C 1
ATOM 623 O O . LEU A 1 80 ? -21.516 3.620 25.047 1.00 90.88 80 LEU A O 1
ATOM 627 N N . GLY A 1 81 ? -22.280 5.620 24.336 1.00 90.12 81 GLY A N 1
ATOM 628 C CA . GLY A 1 81 ? -23.603 5.163 23.905 1.00 90.12 81 GLY A CA 1
ATOM 629 C C . GLY A 1 81 ? -23.575 4.455 22.542 1.00 90.12 81 GLY A C 1
ATOM 630 O O . GLY A 1 81 ? -22.566 4.457 21.841 1.00 90.12 81 GLY A O 1
ATOM 631 N N . GLY A 1 82 ? -24.697 3.847 22.139 1.00 87.19 82 GLY A N 1
ATOM 632 C CA . GLY A 1 82 ? -24.767 3.015 20.926 1.00 87.19 82 GLY A CA 1
ATOM 633 C C . GLY A 1 82 ? -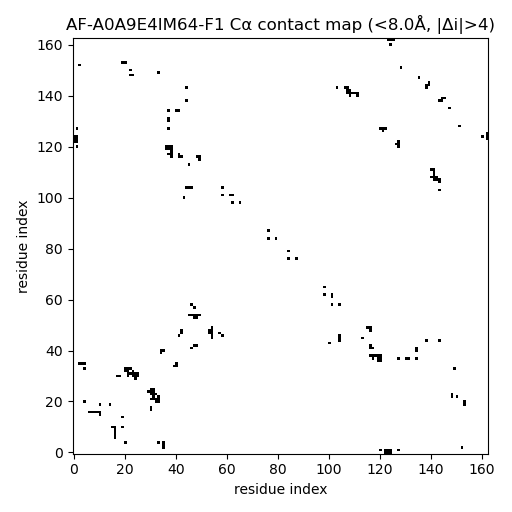24.383 3.732 19.623 1.00 87.19 82 GLY A C 1
ATOM 634 O O . GLY A 1 82 ? -23.663 3.161 18.812 1.00 87.19 82 GLY A O 1
ATOM 635 N N . HIS A 1 83 ? -24.806 4.987 19.4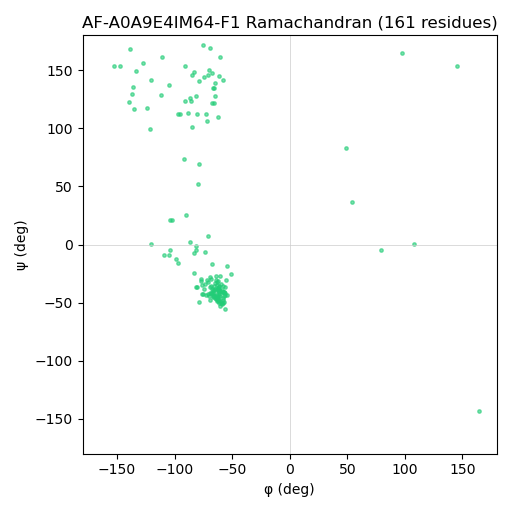39 1.00 86.19 83 HIS A N 1
ATOM 636 C CA . HIS A 1 83 ? -24.482 5.776 18.243 1.00 86.19 83 HIS A CA 1
ATOM 637 C C . HIS A 1 83 ? -22.977 6.084 18.134 1.00 86.19 83 HIS A C 1
ATOM 639 O O . HIS A 1 83 ? -22.373 5.893 17.079 1.00 86.19 83 HIS A O 1
ATOM 645 N N . ASP A 1 84 ? -22.351 6.489 19.241 1.00 89.25 84 ASP A N 1
ATOM 646 C CA . ASP A 1 84 ? -20.927 6.843 19.263 1.00 89.25 84 ASP A CA 1
ATOM 647 C C . ASP A 1 84 ? -20.029 5.610 19.132 1.00 89.25 84 ASP A C 1
ATOM 649 O O . ASP A 1 84 ? -18.961 5.678 18.526 1.00 89.25 84 ASP A O 1
ATOM 653 N N . ARG A 1 85 ? -20.485 4.449 19.620 1.00 87.75 85 ARG A N 1
ATOM 654 C CA . ARG A 1 85 ? -19.803 3.168 19.389 1.00 87.75 85 ARG A CA 1
ATOM 655 C C . ARG A 1 85 ? -19.724 2.804 17.910 1.00 87.75 85 ARG A C 1
ATOM 657 O O . ARG A 1 85 ? -18.702 2.272 17.490 1.00 87.75 85 ARG A O 1
ATOM 664 N N . THR A 1 86 ? -20.752 3.111 17.119 1.00 87.50 86 THR A N 1
ATOM 665 C CA . THR A 1 86 ? -20.716 2.881 15.666 1.00 87.50 86 THR A CA 1
ATOM 666 C C . THR A 1 86 ? -19.631 3.728 15.004 1.00 87.50 86 THR A C 1
ATOM 668 O O . THR A 1 86 ? -18.846 3.207 14.216 1.00 87.50 86 THR A O 1
ATOM 671 N N . LYS A 1 87 ? -19.520 5.011 15.376 1.00 86.69 87 LYS A N 1
ATOM 672 C CA . LYS A 1 87 ? -18.454 5.893 14.875 1.00 86.69 87 LYS A CA 1
ATOM 673 C C . LYS A 1 87 ? -17.063 5.478 15.332 1.00 86.69 87 LYS A C 1
ATOM 675 O O . LYS A 1 87 ? -16.132 5.497 14.531 1.00 86.69 87 LYS A O 1
ATOM 680 N N . LEU A 1 88 ? -16.927 5.032 16.578 1.00 88.75 88 LEU A N 1
ATOM 681 C CA . LEU A 1 88 ? -15.678 4.446 17.054 1.00 88.75 88 LEU A CA 1
ATOM 682 C C . LEU A 1 88 ? -15.312 3.185 16.252 1.00 88.75 88 LEU A C 1
ATOM 684 O O . LEU A 1 88 ? -14.149 3.001 15.917 1.00 88.75 88 LEU A O 1
ATOM 688 N N . GLY A 1 89 ? -16.291 2.351 15.892 1.00 86.12 89 GLY A N 1
ATOM 689 C CA . GLY A 1 89 ? -16.085 1.174 15.045 1.00 86.12 89 GLY A CA 1
ATOM 690 C C . GLY A 1 89 ? -15.478 1.505 13.678 1.00 86.12 89 GLY A C 1
ATOM 691 O O . GLY A 1 89 ? -14.500 0.872 13.288 1.00 86.12 89 GLY A O 1
ATOM 692 N N . GLU A 1 90 ? -15.990 2.536 12.993 1.00 83.00 90 GLU A N 1
ATOM 693 C CA . GLU A 1 90 ? -15.427 3.019 11.717 1.00 83.00 90 GLU A CA 1
ATOM 694 C C . GLU A 1 90 ? -13.942 3.410 11.862 1.00 83.00 90 GLU A C 1
ATOM 696 O O . GLU A 1 90 ? -13.121 3.091 11.003 1.00 83.00 90 GLU A O 1
ATOM 701 N N . TYR A 1 91 ? -13.574 4.059 12.973 1.00 84.38 91 TYR A N 1
ATOM 702 C CA . TYR A 1 91 ? -12.186 4.421 13.263 1.00 84.38 91 TYR A CA 1
ATOM 703 C C . TYR A 1 91 ? -11.309 3.195 13.559 1.00 84.38 91 TYR A C 1
ATOM 705 O O . TYR A 1 91 ? -10.197 3.090 13.040 1.00 84.38 91 TYR A O 1
ATOM 713 N N . LEU A 1 92 ? -11.811 2.227 14.329 1.00 87.19 92 LEU A N 1
ATOM 714 C CA . LEU A 1 92 ? -11.075 0.998 14.647 1.00 87.19 92 LEU A CA 1
ATOM 715 C C . LEU A 1 92 ? -10.792 0.141 13.418 1.00 87.19 92 LEU A C 1
ATOM 717 O O . LEU A 1 92 ? -9.756 -0.518 13.360 1.00 87.19 92 LEU A O 1
ATOM 721 N N . ASP A 1 93 ? -11.662 0.179 12.412 1.00 83.56 93 ASP A N 1
ATOM 722 C CA . ASP A 1 93 ? -11.383 -0.491 11.146 1.00 83.56 93 ASP A CA 1
ATOM 723 C C . ASP A 1 93 ? -10.152 0.091 1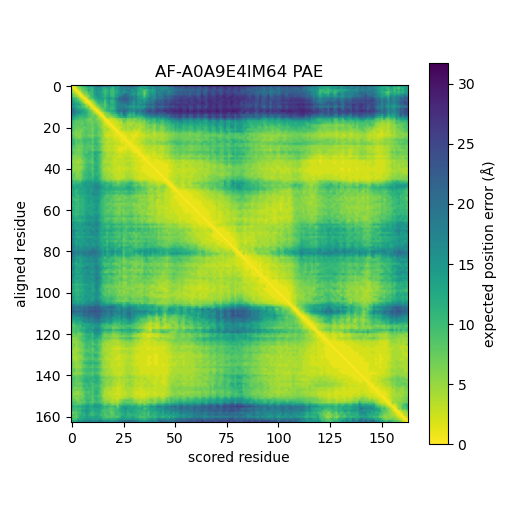0.434 1.00 83.56 93 ASP A C 1
ATOM 725 O O . ASP A 1 93 ? -9.378 -0.673 9.858 1.00 83.56 93 ASP A O 1
ATOM 729 N N . SER A 1 94 ? -9.913 1.405 10.539 1.00 81.81 94 SER A N 1
ATOM 730 C CA . SER A 1 94 ? -8.688 2.029 10.019 1.00 81.81 94 SER A CA 1
ATOM 731 C C . SER A 1 94 ? -7.438 1.619 10.809 1.00 81.81 94 SER A C 1
ATOM 733 O O . SER A 1 94 ? -6.388 1.375 10.219 1.00 81.81 94 SER A O 1
ATOM 735 N N . ILE A 1 95 ? -7.558 1.445 12.131 1.00 86.12 95 ILE A N 1
ATOM 736 C CA . ILE A 1 95 ? -6.459 0.957 12.980 1.00 86.12 95 ILE A CA 1
ATOM 737 C C . ILE A 1 95 ? -6.099 -0.487 12.621 1.00 86.12 95 ILE A C 1
ATOM 739 O O . ILE A 1 95 ? -4.924 -0.811 12.463 1.00 86.12 95 ILE A O 1
ATOM 743 N N . ARG A 1 96 ? -7.097 -1.342 12.380 1.00 85.50 96 ARG A N 1
ATOM 744 C CA . ARG A 1 96 ? -6.876 -2.729 11.941 1.00 85.50 96 ARG A CA 1
ATOM 745 C C . ARG A 1 96 ? -6.140 -2.835 10.609 1.00 85.50 96 ARG A C 1
ATOM 747 O O . ARG A 1 96 ? -5.526 -3.866 10.329 1.00 85.50 96 ARG A O 1
ATOM 754 N N . ASP A 1 97 ? -6.247 -1.840 9.729 1.00 83.06 97 ASP A N 1
ATOM 755 C CA . ASP A 1 97 ? -5.435 -1.796 8.508 1.00 83.06 97 ASP A CA 1
ATOM 756 C C . ASP A 1 97 ? -3.949 -1.571 8.840 1.00 83.06 97 ASP A C 1
ATOM 758 O O . ASP A 1 97 ? -3.089 -2.198 8.221 1.00 83.06 97 ASP A O 1
ATOM 762 N N . VAL A 1 98 ? -3.642 -0.739 9.841 1.00 83.56 98 VAL A N 1
ATOM 763 C CA . VAL A 1 98 ? -2.270 -0.496 10.323 1.00 83.56 98 VAL A CA 1
ATOM 764 C C . VAL A 1 98 ? -1.706 -1.731 11.024 1.00 83.56 98 VAL A C 1
ATOM 766 O O . VAL A 1 98 ? -0.624 -2.186 10.665 1.00 83.56 98 VAL A O 1
ATOM 769 N N . GLU A 1 99 ? -2.463 -2.350 11.933 1.00 85.81 99 GLU A N 1
ATOM 770 C CA . GLU A 1 99 ? -2.060 -3.596 12.607 1.00 85.81 99 GLU A CA 1
ATOM 771 C C . GLU A 1 99 ? -1.733 -4.707 11.603 1.00 85.81 99 GLU A C 1
ATOM 773 O O . GLU A 1 99 ? -0.715 -5.390 11.713 1.00 85.81 99 GLU A O 1
ATOM 778 N N . ARG A 1 100 ? -2.559 -4.858 10.558 1.00 85.69 100 ARG A N 1
ATOM 779 C CA . ARG A 1 100 ? -2.299 -5.826 9.484 1.00 85.69 100 ARG A CA 1
ATOM 780 C C . ARG A 1 100 ? -1.022 -5.519 8.708 1.00 85.69 100 ARG A C 1
ATOM 782 O O . ARG A 1 100 ? -0.388 -6.454 8.226 1.00 85.69 100 ARG A O 1
ATOM 789 N N . ARG A 1 101 ? -0.646 -4.248 8.554 1.00 80.50 101 ARG A N 1
ATOM 790 C CA . ARG A 1 101 ? 0.619 -3.863 7.906 1.00 80.50 101 ARG A CA 1
ATOM 791 C C . ARG A 1 101 ? 1.818 -4.205 8.782 1.00 80.50 101 ARG A C 1
ATOM 793 O O . ARG A 1 101 ? 2.776 -4.760 8.259 1.00 80.50 101 ARG A O 1
ATOM 800 N N . ILE A 1 102 ? 1.731 -3.947 10.086 1.00 83.44 102 ILE A N 1
ATOM 801 C CA . ILE A 1 102 ? 2.760 -4.331 11.063 1.00 83.44 102 ILE A CA 1
ATOM 802 C C . ILE A 1 102 ? 2.956 -5.849 11.047 1.00 83.44 102 ILE A C 1
ATOM 804 O O . ILE A 1 102 ? 4.067 -6.319 10.828 1.00 83.44 102 ILE A O 1
ATOM 808 N N . ALA A 1 103 ? 1.868 -6.616 11.164 1.00 83.19 103 ALA A N 1
ATOM 809 C CA . ALA A 1 103 ? 1.932 -8.075 11.155 1.00 83.19 103 ALA A CA 1
ATOM 810 C C . ALA A 1 103 ? 2.551 -8.625 9.858 1.00 83.19 103 ALA A C 1
ATOM 812 O O . ALA A 1 103 ? 3.342 -9.564 9.894 1.00 83.19 103 ALA A O 1
ATOM 813 N N . ARG A 1 104 ? 2.230 -8.019 8.704 1.00 79.62 104 ARG A N 1
ATOM 814 C CA . ARG A 1 104 ? 2.852 -8.381 7.422 1.00 79.62 104 ARG A CA 1
ATOM 815 C C . ARG A 1 104 ? 4.351 -8.123 7.423 1.00 79.62 104 ARG A C 1
ATOM 817 O O . ARG A 1 104 ? 5.089 -9.018 7.021 1.00 79.62 104 ARG A O 1
ATOM 824 N N . ALA A 1 105 ? 4.786 -6.952 7.890 1.00 76.81 105 ALA A N 1
ATOM 825 C CA . ALA A 1 105 ? 6.202 -6.603 7.969 1.00 76.81 105 ALA A CA 1
ATOM 826 C C . ALA A 1 105 ? 6.997 -7.604 8.827 1.00 76.81 105 ALA A C 1
ATOM 828 O O . ALA A 1 105 ? 8.119 -7.942 8.473 1.00 76.81 105 ALA A O 1
ATOM 829 N N . GLU A 1 106 ? 6.401 -8.142 9.893 1.00 75.81 106 GLU A N 1
ATOM 830 C CA . GLU A 1 106 ? 7.031 -9.176 10.729 1.00 75.81 106 GLU A CA 1
ATOM 831 C C . GLU A 1 106 ? 7.030 -10.572 10.106 1.00 75.81 106 GLU A C 1
ATOM 833 O O . GLU A 1 106 ? 7.957 -11.347 10.318 1.00 75.81 106 GLU A O 1
ATOM 838 N N . SER A 1 107 ? 5.975 -10.911 9.363 1.00 72.81 107 SER A N 1
ATOM 839 C CA . SER A 1 107 ? 5.828 -12.227 8.730 1.00 72.81 107 SER A CA 1
ATOM 840 C C . SER A 1 107 ? 6.553 -12.359 7.388 1.00 72.81 107 SER A C 1
ATOM 842 O O . SER A 1 107 ? 6.560 -13.442 6.808 1.00 72.81 107 SER A O 1
ATOM 844 N N . THR A 1 108 ? 7.100 -11.258 6.865 1.00 68.19 108 THR A N 1
ATOM 845 C CA . THR A 1 108 ? 7.733 -11.226 5.543 1.00 68.19 108 THR A CA 1
ATOM 846 C C . THR A 1 108 ? 8.989 -12.088 5.550 1.00 68.19 108 THR A C 1
ATOM 848 O O . THR A 1 108 ? 9.799 -12.005 6.470 1.00 68.19 108 THR A O 1
ATOM 851 N N . ASN A 1 109 ? 9.160 -12.915 4.518 1.00 64.31 109 ASN A N 1
ATOM 852 C CA . ASN A 1 109 ? 10.345 -13.752 4.402 1.00 64.31 109 ASN A CA 1
ATOM 853 C C . ASN A 1 109 ? 11.589 -12.877 4.159 1.00 64.31 109 ASN A C 1
ATOM 855 O O . ASN A 1 109 ? 11.638 -12.147 3.178 1.00 64.31 109 ASN A O 1
ATOM 859 N N . THR A 1 110 ? 12.599 -12.948 5.025 1.00 65.19 110 THR A N 1
ATOM 860 C CA . THR A 1 110 ? 13.829 -12.137 4.915 1.00 65.19 110 THR A CA 1
ATOM 861 C C . THR A 1 110 ? 14.898 -12.784 4.023 1.00 65.19 110 THR A C 1
ATOM 863 O O . THR A 1 110 ? 15.978 -12.225 3.851 1.00 65.19 110 THR A O 1
ATOM 866 N N . ASP A 1 111 ? 14.619 -13.946 3.425 1.00 66.12 111 ASP A N 1
ATOM 867 C CA . ASP A 1 111 ? 15.590 -14.719 2.633 1.00 66.12 111 ASP A CA 1
ATOM 868 C C . ASP A 1 111 ? 15.954 -14.092 1.268 1.00 66.12 111 ASP A C 1
ATOM 870 O O . ASP A 1 111 ? 16.658 -14.706 0.464 1.00 66.12 111 ASP A O 1
ATOM 874 N N . PHE A 1 112 ? 15.507 -12.867 0.977 1.00 68.19 112 PHE A N 1
ATOM 875 C CA . PHE A 1 112 ? 15.846 -12.144 -0.247 1.00 68.19 112 PHE A CA 1
ATOM 876 C C . PHE A 1 112 ? 16.259 -10.695 0.051 1.00 68.19 112 PHE A C 1
ATOM 878 O O . PHE A 1 112 ? 15.800 -10.063 1.003 1.00 68.19 112 PHE A O 1
ATOM 885 N N . ALA A 1 113 ? 17.145 -10.152 -0.785 1.00 71.50 113 ALA A N 1
ATOM 886 C CA . ALA A 1 113 ? 17.592 -8.772 -0.656 1.00 71.50 113 ALA A CA 1
ATOM 887 C C . ALA A 1 113 ? 16.475 -7.815 -1.094 1.00 71.50 113 ALA A C 1
ATOM 889 O O . ALA A 1 113 ? 16.130 -7.748 -2.275 1.00 71.50 113 ALA A O 1
ATOM 890 N N . VAL A 1 114 ? 15.921 -7.062 -0.142 1.00 72.94 114 VAL A N 1
ATOM 891 C CA . VAL A 1 114 ? 14.980 -5.977 -0.443 1.00 72.94 114 VAL A CA 1
ATOM 892 C C . VAL A 1 114 ? 15.738 -4.887 -1.214 1.00 72.94 114 VAL A C 1
ATOM 894 O O . VAL A 1 114 ? 16.731 -4.378 -0.687 1.00 72.94 114 VAL A O 1
ATOM 897 N N . PRO A 1 115 ? 15.308 -4.518 -2.434 1.00 75.12 115 PRO A N 1
ATOM 898 C CA . PRO A 1 115 ? 16.004 -3.512 -3.227 1.00 75.12 115 PRO A CA 1
ATOM 899 C C . PRO A 1 115 ? 15.877 -2.116 -2.614 1.00 75.12 115 PRO A C 1
ATOM 901 O O . PRO A 1 115 ? 15.085 -1.876 -1.698 1.00 75.12 115 PRO A O 1
ATOM 904 N N . GLU A 1 116 ? 16.666 -1.179 -3.136 1.00 77.62 116 GLU A N 1
ATOM 905 C CA . GLU A 1 116 ? 16.570 0.221 -2.738 1.00 77.62 116 GLU A CA 1
ATOM 906 C C . GLU A 1 116 ? 15.187 0.799 -3.054 1.00 77.62 116 GLU A C 1
ATOM 908 O O . GLU A 1 116 ? 14.541 0.469 -4.053 1.00 77.62 116 GLU A O 1
ATOM 913 N N . ARG A 1 117 ? 14.729 1.688 -2.170 1.00 82.75 117 ARG A N 1
ATOM 914 C CA . ARG A 1 117 ? 13.427 2.336 -2.290 1.00 82.75 117 ARG A CA 1
ATOM 915 C C . ARG A 1 117 ? 13.400 3.218 -3.548 1.00 82.75 117 ARG A C 1
ATOM 917 O O . ARG A 1 117 ? 14.240 4.112 -3.667 1.00 82.75 117 ARG A O 1
ATOM 924 N N . PRO A 1 118 ? 12.398 3.075 -4.436 1.00 83.44 118 PRO A N 1
ATOM 925 C CA . PRO A 1 118 ? 12.264 3.952 -5.592 1.00 83.44 118 PRO A CA 1
ATOM 926 C C . PRO A 1 118 ? 12.135 5.428 -5.190 1.00 83.44 118 PRO A C 1
ATOM 928 O O . PRO A 1 118 ? 11.449 5.775 -4.220 1.00 83.44 118 PRO A O 1
ATOM 931 N N . VAL A 1 119 ? 12.757 6.317 -5.970 1.00 82.81 119 VAL A N 1
ATOM 932 C CA . VAL A 1 119 ? 12.693 7.772 -5.742 1.00 82.81 119 VAL A CA 1
ATOM 933 C C . VAL A 1 119 ? 11.299 8.348 -6.020 1.00 82.81 119 VAL A C 1
ATOM 935 O O . VAL A 1 119 ? 10.896 9.321 -5.379 1.00 82.81 119 VAL A O 1
ATOM 938 N N . GLY A 1 120 ? 10.532 7.719 -6.915 1.00 82.69 120 GLY A N 1
ATOM 939 C CA . GLY A 1 120 ? 9.188 8.145 -7.293 1.00 82.69 120 GLY A CA 1
ATOM 940 C C . GLY A 1 120 ? 8.710 7.492 -8.587 1.00 82.69 120 GLY A C 1
ATOM 941 O O . GLY A 1 120 ? 8.986 6.322 -8.841 1.00 82.69 120 GLY A O 1
ATOM 942 N N . VAL A 1 121 ? 7.975 8.260 -9.390 1.00 86.38 121 VAL A N 1
ATOM 943 C CA . VAL A 1 121 ? 7.416 7.824 -10.676 1.00 86.38 121 VAL A CA 1
ATOM 944 C C . VAL A 1 121 ? 8.460 8.028 -11.789 1.00 86.38 121 VAL A C 1
ATOM 946 O O . VAL A 1 121 ? 8.911 9.164 -11.945 1.00 86.38 121 VAL A O 1
ATOM 949 N N . PRO A 1 122 ? 8.836 6.982 -12.554 1.00 87.06 122 PRO A N 1
ATOM 950 C CA . PRO A 1 122 ? 9.745 7.107 -13.700 1.00 87.06 122 PRO A CA 1
ATOM 951 C C . PRO A 1 122 ? 9.221 8.028 -14.812 1.00 87.06 122 PRO A C 1
ATOM 953 O O . PRO A 1 122 ? 8.023 8.316 -14.894 1.00 87.06 122 PRO A O 1
ATOM 956 N N . GLU A 1 123 ? 10.119 8.488 -15.689 1.00 84.94 123 GLU A N 1
ATOM 957 C CA . GLU A 1 123 ? 9.771 9.415 -16.776 1.00 84.94 123 GLU A CA 1
ATOM 958 C C . GLU A 1 123 ? 9.024 8.712 -17.917 1.00 84.94 123 GLU A C 1
ATOM 960 O O . GLU A 1 123 ? 8.018 9.230 -18.433 1.00 84.94 123 GLU A O 1
ATOM 965 N N . THR A 1 124 ? 9.495 7.516 -18.283 1.00 86.62 124 THR A N 1
ATOM 966 C CA . THR A 1 124 ? 8.917 6.703 -19.355 1.00 86.62 124 THR A CA 1
ATOM 967 C C . THR A 1 124 ? 7.846 5.754 -18.825 1.00 86.62 124 THR A C 1
ATOM 969 O O . THR A 1 124 ? 7.835 5.351 -17.659 1.00 86.62 124 THR A O 1
ATOM 972 N N . PHE A 1 125 ? 6.900 5.389 -19.690 1.00 85.50 125 PHE A N 1
ATOM 973 C CA . PHE A 1 125 ? 5.888 4.402 -19.330 1.00 85.50 125 PHE A CA 1
ATOM 974 C C . PHE A 1 125 ? 6.491 3.003 -19.191 1.00 85.50 125 PHE A C 1
ATOM 976 O O . PHE A 1 125 ? 6.082 2.257 -18.304 1.00 85.50 125 PHE A O 1
ATOM 983 N N . ARG A 1 126 ? 7.467 2.670 -20.043 1.00 87.75 126 ARG A N 1
ATOM 984 C CA . ARG A 1 126 ? 8.189 1.394 -19.995 1.00 87.75 126 ARG A CA 1
ATOM 985 C C . ARG A 1 126 ? 8.822 1.166 -18.623 1.00 87.75 126 ARG A C 1
ATOM 987 O O . ARG A 1 126 ? 8.485 0.180 -17.977 1.00 87.75 126 ARG A O 1
ATOM 994 N N . GLU A 1 127 ? 9.648 2.101 -18.154 1.00 89.25 127 GLU A N 1
ATOM 995 C CA . GLU A 1 127 ? 10.317 1.995 -16.848 1.00 89.25 127 GLU A CA 1
ATOM 996 C C . GLU A 1 127 ? 9.307 1.939 -15.698 1.00 89.25 127 GLU A C 1
ATOM 998 O O . GLU A 1 127 ? 9.490 1.196 -14.739 1.00 89.25 127 GLU A O 1
ATOM 1003 N N . TYR A 1 128 ? 8.211 2.700 -15.792 1.00 90.25 128 TYR A N 1
ATOM 1004 C CA . TYR A 1 128 ? 7.129 2.630 -14.812 1.00 90.25 128 TYR A CA 1
ATOM 1005 C C . TYR A 1 128 ? 6.486 1.237 -14.757 1.00 90.25 128 TYR A C 1
ATOM 1007 O O . TYR A 1 128 ? 6.296 0.693 -13.669 1.00 90.25 128 TYR A O 1
ATOM 1015 N N . ALA A 1 129 ? 6.146 0.659 -15.911 1.00 90.88 129 ALA A N 1
ATOM 1016 C CA . ALA A 1 129 ? 5.512 -0.651 -15.983 1.00 90.88 129 ALA A CA 1
ATOM 1017 C C . ALA A 1 129 ? 6.459 -1.760 -15.503 1.00 90.88 129 ALA A C 1
ATOM 1019 O O . ALA A 1 129 ? 6.041 -2.594 -14.702 1.00 90.88 129 ALA A O 1
ATOM 1020 N N . GLU A 1 130 ? 7.722 -1.737 -15.939 1.00 91.56 130 GLU A N 1
ATOM 1021 C CA . GLU A 1 130 ? 8.772 -2.660 -15.487 1.00 91.56 130 GLU A CA 1
ATOM 1022 C C . GLU A 1 130 ? 8.937 -2.593 -13.965 1.00 91.56 130 GLU A C 1
ATOM 1024 O O . GLU A 1 130 ? 8.798 -3.610 -13.291 1.00 91.56 130 GLU A O 1
ATOM 1029 N N . LEU A 1 131 ? 9.065 -1.390 -13.398 1.00 91.69 131 LEU A N 1
ATOM 1030 C CA . LEU A 1 131 ? 9.187 -1.204 -11.953 1.00 91.69 131 LEU A CA 1
ATOM 1031 C C . LEU A 1 131 ? 7.959 -1.718 -11.181 1.00 91.69 131 LEU A C 1
ATOM 1033 O O . LEU A 1 131 ? 8.089 -2.338 -10.126 1.00 91.69 131 LEU A O 1
ATOM 1037 N N . MET A 1 132 ? 6.749 -1.485 -11.691 1.00 92.94 132 MET A N 1
ATOM 1038 C CA . MET A 1 132 ? 5.522 -1.999 -11.071 1.00 92.94 132 MET A CA 1
ATOM 1039 C C . MET A 1 132 ? 5.404 -3.525 -11.172 1.00 92.94 132 MET A C 1
ATOM 1041 O O . MET A 1 132 ? 4.794 -4.142 -10.293 1.00 92.94 132 MET A O 1
ATOM 1045 N N . PHE A 1 133 ? 5.964 -4.152 -12.208 1.00 93.88 133 PHE A N 1
ATOM 1046 C CA . PHE A 1 133 ? 6.067 -5.608 -12.294 1.00 93.88 133 PHE A CA 1
ATOM 1047 C C . PHE A 1 133 ? 7.117 -6.163 -11.337 1.00 93.88 133 PHE A C 1
ATOM 1049 O O . PHE A 1 133 ? 6.814 -7.118 -10.622 1.00 93.88 133 PHE A O 1
ATOM 1056 N N . ASP A 1 134 ? 8.286 -5.535 -11.245 1.00 92.38 134 ASP A N 1
ATOM 1057 C CA . ASP A 1 134 ? 9.338 -5.929 -10.307 1.00 92.38 134 ASP A CA 1
ATOM 1058 C C . ASP A 1 134 ? 8.824 -5.905 -8.865 1.00 92.38 134 ASP A C 1
ATOM 1060 O O . ASP A 1 134 ? 8.996 -6.869 -8.121 1.00 92.38 134 ASP A O 1
ATOM 1064 N N . LEU A 1 135 ? 8.081 -4.861 -8.481 1.00 92.12 135 LEU A N 1
ATOM 1065 C CA . LEU A 1 135 ? 7.448 -4.782 -7.162 1.00 92.12 135 LEU A CA 1
ATOM 1066 C C . LEU A 1 135 ? 6.438 -5.911 -6.912 1.00 92.12 135 LEU A C 1
ATOM 1068 O O . LEU A 1 135 ? 6.336 -6.397 -5.785 1.00 92.12 135 LEU A O 1
ATOM 1072 N N . GLN A 1 136 ? 5.701 -6.355 -7.934 1.00 93.12 136 GLN A N 1
ATOM 1073 C CA . GLN A 1 136 ? 4.795 -7.501 -7.805 1.00 93.12 136 GLN A CA 1
ATOM 1074 C C . GLN A 1 136 ? 5.569 -8.809 -7.640 1.00 93.12 136 GLN A C 1
ATOM 1076 O O . GLN A 1 136 ? 5.227 -9.605 -6.767 1.00 93.12 136 GLN A O 1
ATOM 1081 N N . VAL A 1 137 ? 6.625 -9.018 -8.431 1.00 92.19 137 VAL A N 1
ATOM 1082 C CA . VAL A 1 137 ? 7.505 -10.189 -8.313 1.00 92.19 137 VAL A CA 1
ATOM 1083 C C . VAL A 1 137 ? 8.112 -10.255 -6.915 1.00 92.19 137 VAL A C 1
ATOM 1085 O O . VAL A 1 137 ? 8.025 -11.296 -6.266 1.00 92.19 137 VAL A O 1
ATOM 1088 N N . LEU A 1 138 ? 8.638 -9.137 -6.415 1.00 89.38 138 LEU A N 1
ATOM 1089 C CA . 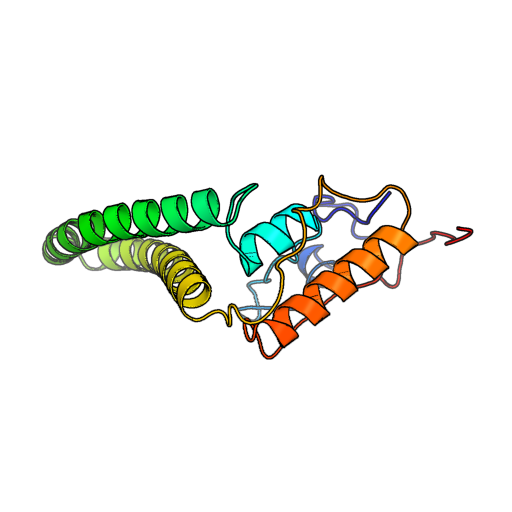LEU A 1 138 ? 9.187 -9.045 -5.065 1.00 89.38 138 LEU A CA 1
ATOM 1090 C C . LEU A 1 138 ? 8.120 -9.319 -4.006 1.00 89.38 138 LEU A C 1
ATOM 1092 O O . LEU A 1 138 ? 8.380 -10.064 -3.071 1.00 89.38 138 LEU A O 1
ATOM 1096 N N . ALA A 1 139 ? 6.902 -8.791 -4.159 1.00 90.31 139 ALA A N 1
ATOM 1097 C CA . ALA A 1 139 ? 5.812 -9.067 -3.223 1.00 90.31 139 ALA A CA 1
ATOM 1098 C C . ALA A 1 139 ? 5.469 -10.566 -3.134 1.00 90.31 139 ALA A C 1
ATOM 1100 O O . ALA A 1 139 ? 5.115 -11.046 -2.055 1.00 90.31 139 ALA A O 1
ATOM 1101 N N . PHE A 1 140 ? 5.584 -11.303 -4.244 1.00 90.50 140 PHE A N 1
ATOM 1102 C CA . PHE A 1 140 ? 5.395 -12.754 -4.267 1.00 90.50 140 PHE A CA 1
ATOM 1103 C C . PHE A 1 140 ? 6.592 -13.515 -3.689 1.00 90.50 140 PHE A C 1
ATOM 1105 O O . PHE A 1 140 ? 6.387 -14.451 -2.919 1.00 90.50 140 PHE A O 1
ATOM 1112 N N . GLN A 1 141 ? 7.824 -13.115 -4.022 1.00 88.12 141 GLN A N 1
ATOM 1113 C CA . GLN A 1 141 ? 9.051 -13.716 -3.476 1.00 88.12 141 GLN A CA 1
ATOM 1114 C C . GLN A 1 141 ? 9.136 -13.555 -1.955 1.00 88.12 141 GLN A C 1
ATOM 1116 O O . GLN A 1 141 ? 9.504 -14.490 -1.249 1.00 88.12 141 GLN A O 1
ATOM 1121 N N . ALA A 1 142 ? 8.728 -12.389 -1.463 1.00 85.44 142 ALA A N 1
ATOM 1122 C CA . ALA A 1 142 ? 8.683 -12.029 -0.053 1.00 85.44 142 ALA A CA 1
ATOM 1123 C C . ALA A 1 142 ? 7.549 -12.696 0.736 1.00 85.44 142 ALA A C 1
ATOM 1125 O O . ALA A 1 142 ? 7.456 -12.527 1.951 1.00 85.44 142 ALA A O 1
ATOM 1126 N N . ASP A 1 143 ? 6.659 -13.406 0.043 1.00 87.38 143 ASP A N 1
ATOM 1127 C CA . ASP A 1 143 ? 5.420 -13.947 0.589 1.00 87.38 143 ASP A CA 1
ATOM 1128 C C . ASP A 1 143 ? 4.515 -12.898 1.281 1.00 87.38 143 ASP A C 1
ATOM 1130 O O . ASP A 1 143 ? 3.849 -13.163 2.280 1.00 87.38 143 ASP A O 1
ATOM 1134 N N . ILE A 1 144 ? 4.467 -11.672 0.746 1.00 86.50 144 ILE A N 1
ATOM 1135 C CA . ILE A 1 144 ? 3.645 -10.583 1.311 1.00 86.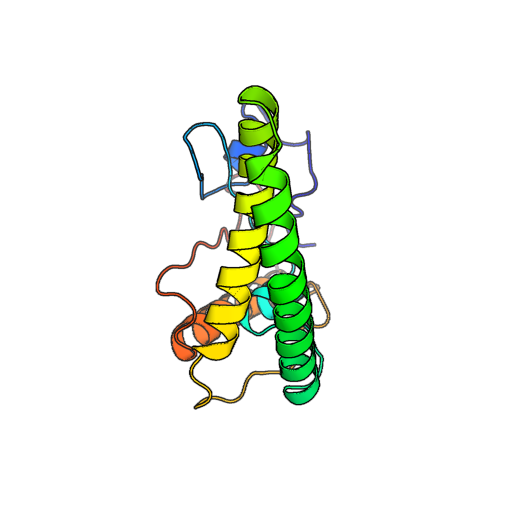50 144 ILE A CA 1
ATOM 1136 C C . ILE A 1 144 ? 2.178 -10.711 0.876 1.00 86.50 144 ILE A C 1
ATOM 1138 O O . ILE A 1 144 ? 1.251 -10.371 1.621 1.00 86.50 144 ILE A O 1
ATOM 1142 N N . THR A 1 145 ? 1.938 -11.150 -0.362 1.00 87.44 145 THR A N 1
ATOM 1143 C CA . THR A 1 145 ? 0.591 -11.333 -0.917 1.00 87.44 145 THR A CA 1
ATOM 1144 C C . THR A 1 145 ? 0.543 -12.497 -1.899 1.00 87.44 145 THR A C 1
ATOM 1146 O O . THR A 1 145 ? 1.526 -12.823 -2.552 1.00 87.44 145 THR A O 1
ATOM 1149 N N . ARG A 1 146 ? -0.639 -13.105 -2.039 1.00 89.56 146 ARG A N 1
ATOM 1150 C CA . ARG A 1 146 ? -0.935 -14.138 -3.048 1.00 89.56 146 ARG A CA 1
ATOM 1151 C C . ARG A 1 146 ? -1.661 -13.593 -4.277 1.00 89.56 146 ARG A C 1
ATOM 1153 O O . ARG A 1 146 ? -1.789 -14.301 -5.266 1.00 89.56 146 ARG A O 1
ATOM 1160 N N . VAL A 1 147 ? -2.162 -12.358 -4.210 1.00 91.56 147 VAL A N 1
ATOM 1161 C CA . VAL A 1 147 ? -2.964 -11.736 -5.272 1.00 91.56 147 VAL A CA 1
ATOM 1162 C C . VAL A 1 147 ? -2.498 -10.302 -5.490 1.00 91.56 147 VAL A C 1
ATOM 1164 O O . VAL A 1 147 ? -2.298 -9.554 -4.527 1.00 91.56 147 VAL A O 1
ATOM 1167 N N . THR A 1 148 ? -2.362 -9.914 -6.757 1.00 92.00 148 THR A N 1
ATOM 1168 C CA . THR A 1 148 ? -2.102 -8.538 -7.190 1.00 92.00 148 THR A CA 1
ATOM 1169 C C . THR A 1 148 ? -3.138 -8.121 -8.233 1.00 92.00 148 THR A C 1
ATOM 1171 O O . THR A 1 148 ? -3.781 -8.945 -8.883 1.00 92.00 148 THR A O 1
ATOM 1174 N N . SER A 1 149 ? -3.357 -6.816 -8.363 1.00 91.38 149 SER A N 1
ATOM 1175 C CA . SER A 1 149 ? -4.183 -6.232 -9.419 1.00 91.38 149 SER A CA 1
ATOM 1176 C C . SER A 1 149 ? -3.486 -4.969 -9.892 1.00 91.38 149 SER A C 1
ATOM 1178 O O . SER A 1 149 ? -3.205 -4.084 -9.086 1.00 91.38 149 SER A O 1
ATOM 1180 N N . PHE A 1 150 ? -3.179 -4.904 -11.183 1.00 90.38 150 PHE A N 1
ATOM 1181 C CA . PHE A 1 150 ? -2.436 -3.803 -11.779 1.00 90.38 150 PHE A CA 1
ATOM 1182 C C . PHE A 1 150 ? -3.110 -3.383 -13.083 1.00 90.38 150 PHE A C 1
ATOM 1184 O O . PHE A 1 150 ? -3.209 -4.168 -14.024 1.00 90.38 150 PHE A O 1
ATOM 1191 N N . MET A 1 151 ? -3.599 -2.144 -13.120 1.00 86.38 151 MET A N 1
ATOM 1192 C CA . MET A 1 151 ? -4.095 -1.524 -14.344 1.00 86.38 151 MET A CA 1
ATOM 1193 C C . MET A 1 151 ? -2.901 -0.920 -15.081 1.00 86.38 151 MET A C 1
ATOM 1195 O O . MET A 1 151 ? -2.417 0.142 -14.702 1.00 86.38 151 MET A O 1
ATOM 1199 N N . MET A 1 152 ? -2.419 -1.614 -16.112 1.00 82.75 152 MET A N 1
ATOM 1200 C CA . MET A 1 152 ? -1.274 -1.158 -16.903 1.00 82.75 152 MET A CA 1
ATOM 1201 C C . MET A 1 152 ? -1.598 0.110 -17.704 1.00 82.75 152 MET A C 1
ATOM 1203 O O . MET A 1 152 ? -0.801 1.040 -17.732 1.00 82.75 152 MET A O 1
ATOM 1207 N N . ALA A 1 153 ? -2.764 0.147 -18.344 1.00 78.06 153 ALA A N 1
ATOM 1208 C CA . ALA A 1 153 ? -3.266 1.287 -19.100 1.00 78.06 153 ALA A CA 1
ATOM 1209 C C . ALA A 1 153 ? -4.802 1.254 -19.101 1.00 78.06 153 ALA A C 1
ATOM 1211 O O . ALA A 1 153 ? -5.403 0.184 -18.975 1.00 78.06 153 ALA A O 1
ATOM 1212 N N . ARG A 1 154 ? -5.439 2.419 -19.241 1.00 76.19 154 ARG A N 1
ATOM 1213 C CA . ARG A 1 154 ? -6.889 2.541 -19.465 1.00 76.19 154 ARG A CA 1
ATOM 1214 C C . ARG A 1 154 ? -7.186 2.398 -20.960 1.00 76.19 154 ARG A C 1
ATOM 1216 O O . ARG A 1 154 ? -6.410 2.857 -21.794 1.00 76.19 154 ARG A O 1
ATOM 1223 N N . GLU A 1 155 ? -8.326 1.810 -21.310 1.00 65.25 155 GLU A N 1
ATOM 1224 C CA . GLU A 1 155 ? -8.669 1.559 -22.721 1.00 65.25 155 GLU A CA 1
ATOM 1225 C C . GLU A 1 155 ? -8.927 2.827 -23.557 1.00 65.25 155 GLU A C 1
ATOM 1227 O O . GLU A 1 155 ? -8.875 2.766 -24.781 1.00 65.25 155 GLU A O 1
ATOM 1232 N N . ASN A 1 156 ? -9.166 3.990 -22.940 1.00 65.88 156 ASN A N 1
ATOM 1233 C CA . ASN A 1 156 ? -9.489 5.234 -23.653 1.00 65.88 156 ASN A CA 1
ATOM 1234 C C . ASN A 1 156 ? -8.334 6.250 -23.726 1.00 65.88 156 ASN A C 1
ATOM 1236 O O . ASN A 1 156 ? -8.571 7.446 -23.909 1.00 65.88 156 ASN A O 1
ATOM 1240 N N . ILE A 1 157 ? -7.084 5.813 -23.567 1.00 65.12 157 ILE A N 1
ATOM 1241 C CA . ILE A 1 157 ? -5.940 6.728 -23.587 1.00 65.12 157 ILE A CA 1
ATOM 1242 C C . ILE A 1 157 ? -5.458 6.894 -25.028 1.00 65.12 157 ILE A C 1
ATOM 1244 O O . ILE A 1 157 ? -4.896 5.977 -25.619 1.00 65.12 157 ILE A O 1
ATOM 1248 N N . ASN A 1 158 ? -5.614 8.094 -25.591 1.00 65.44 158 ASN A N 1
ATOM 1249 C CA . ASN A 1 158 ? -5.068 8.440 -26.907 1.00 65.44 158 ASN A CA 1
ATOM 1250 C C . ASN A 1 158 ? -3.562 8.774 -26.826 1.00 65.44 158 ASN A C 1
ATOM 1252 O O . ASN A 1 158 ? -3.126 9.855 -27.228 1.00 65.44 158 ASN A O 1
ATOM 1256 N N . ARG A 1 159 ? -2.768 7.878 -26.225 1.00 68.31 159 ARG A N 1
ATOM 1257 C CA . ARG A 1 159 ? -1.314 8.023 -26.076 1.00 68.31 159 ARG A CA 1
ATOM 1258 C C . ARG A 1 159 ? -0.601 6.993 -26.941 1.00 68.31 159 ARG A C 1
ATOM 1260 O O . ARG A 1 159 ? -0.846 5.799 -26.827 1.00 68.31 159 ARG A O 1
ATOM 1267 N N . SER A 1 160 ? 0.342 7.468 -27.749 1.00 71.56 160 SER A N 1
ATOM 1268 C CA . SER A 1 160 ? 1.294 6.606 -28.450 1.00 71.56 160 SER A CA 1
ATOM 1269 C C . SER A 1 160 ? 2.496 6.334 -27.543 1.00 71.56 160 SER A C 1
ATOM 1271 O O . SER A 1 160 ? 3.116 7.275 -27.045 1.00 71.56 160 SER A O 1
ATOM 1273 N N . TYR A 1 161 ? 2.829 5.062 -27.327 1.00 72.56 161 TYR A N 1
ATOM 1274 C CA . TYR A 1 161 ? 4.004 4.628 -26.564 1.00 72.56 161 TYR A CA 1
ATOM 1275 C C . TYR A 1 161 ? 5.193 4.442 -27.515 1.00 72.56 161 TYR A C 1
ATOM 1277 O O . TYR A 1 161 ? 5.544 3.323 -27.873 1.00 72.56 161 TYR A O 1
ATOM 1285 N N . ASN A 1 162 ? 5.774 5.547 -27.985 1.00 68.62 162 ASN A N 1
ATOM 1286 C CA . ASN A 1 162 ? 6.856 5.533 -28.986 1.00 68.62 162 ASN A CA 1
ATOM 1287 C C . ASN A 1 162 ? 8.260 5.472 -28.352 1.00 68.62 162 ASN A C 1
ATOM 1289 O O . ASN A 1 162 ? 9.220 5.968 -28.937 1.00 68.62 162 ASN A O 1
ATOM 1293 N N . GLU A 1 163 ? 8.336 4.929 -27.138 1.00 66.94 163 GLU A N 1
ATOM 1294 C CA . GLU A 1 163 ? 9.509 4.889 -26.257 1.00 66.94 163 GLU A CA 1
ATOM 1295 C C . GLU A 1 163 ? 10.307 3.583 -26.428 1.00 66.94 163 GLU A C 1
ATOM 1297 O O . GLU A 1 163 ? 9.723 2.472 -26.309 1.00 66.94 163 GLU A O 1
#

Foldseek 3Di:
DDDDLPPQPPPPDDDGSLVQQAPAAPDPPGGDGDDQKLLVLLCQLQNDDQDNVVRVVVLVVLVVVVVVVVVVLVVVCVVDDPVVVVVSVVVVVVVVSVVLSSVLNVLWDPPDDSDGRDPIADPALVVSLVSVVVSVVNSVVRVSDPDDDDDSDGPPDPDDRPD

Solvent-accessible surface area (backbone atoms only — not comparable to full-atom values): 10230 Å² total; per-residue (Å²): 116,77,86,66,87,82,61,82,80,76,50,75,84,94,51,61,50,63,68,78,66,30,96,44,61,82,45,103,86,39,70,41,84,73,84,78,41,54,27,60,50,47,33,69,69,70,40,59,59,88,46,73,67,53,22,50,54,47,50,53,51,54,48,56,53,51,61,57,46,52,57,53,49,56,59,49,58,74,73,50,55,76,72,56,44,53,58,51,47,62,54,49,56,57,49,53,54,52,54,52,49,49,54,46,58,71,67,36,54,75,91,58,86,79,74,81,71,54,93,47,71,52,75,48,68,66,58,40,52,51,50,55,47,51,53,49,53,46,34,48,74,28,62,70,49,95,76,86,87,80,83,88,71,66,95,84,62,96,68,84,86,90,122

Sequence (163 aa):
SVDRNDVVGACDHGYACAYMNSLSWKTPTMPLPAETNPRFVFERLFGTGDTAEERQLRVEEDRSILDGLTREIAALSSRLGGHDRTKLGEYLDSIRDVERRIARAESTNTDFAVPERPVGVPETFREYAELMFDLQVLAFQADITRVTSFMMARENINRSYNE

Secondary structure (DSSP, 8-state):
----TT-TT---SSS-HHHHH-SEEEETTEEEPPP--HHHHHHHHH-S-SSHHHHHHHHHHHHHHHHHHHHHHHHHHHHS-HHHHHHHHHHHHHHHHHHHHHHHHHHS--SS-PPPPP-S--SSHHHHHHHHHHHHHHHHHTTS-S--------TT-------

Radius of gyration: 19.3 Å; Cα contacts (8 Å, |Δi|>4): 125; chains: 1; bounding box: 42×30×57 Å

pLDDT: mean 80.6, std 11.44, range [45.72, 93.88]